Protein AF-A0A920NFB4-F1 (afdb_monomer_lite)

Sequence (64 aa):
MGEDDWRWHMYDTVKGADWLGDQDFIEYLCKEAPRAVIEFERYGVPFSRTEDGKIYQRPFWGND

Foldseek 3Di:
DDDDDLVQVLVLVCVVVVVPDDSVVSSVCSVCVVVVVVVVVVVPDDADADPVGDRDDDDDPSRD

Radius of gyration: 13.33 Å; chains: 1; bounding box: 30×26×33 Å

Secondary structure (DSSP, 8-state):
-----HHHHHHHHHHHTTT-S-HHHHHHHHHHHHHHHHHHHHTT----B-TTSSBP----TT--

Structure (mmCIF, N/CA/C/O backbone):
data_AF-A0A920NFB4-F1
#
_entry.id   AF-A0A920NFB4-F1
#
loop_
_atom_site.group_PDB
_atom_site.id
_atom_site.type_symbol
_atom_site.label_atom_id
_atom_site.label_alt_id
_atom_site.label_comp_id
_atom_site.label_asym_id
_atom_site.label_entity_id
_atom_site.label_seq_id
_atom_site.pdbx_PDB_ins_code
_atom_site.Cartn_x
_atom_site.Cartn_y
_atom_site.Cartn_z
_atom_site.occupancy
_atom_site.B_iso_or_equiv
_atom_site.auth_seq_id
_atom_site.auth_comp_id
_atom_site.auth_asym_id
_atom_site.auth_atom_id
_atom_site.pdbx_PDB_model_num
ATOM 1 N N . MET A 1 1 ? -3.999 11.190 10.142 1.00 62.91 1 MET A N 1
ATOM 2 C CA . MET A 1 1 ? -3.705 10.618 8.814 1.00 62.91 1 MET A CA 1
ATOM 3 C C . MET A 1 1 ? -4.345 11.527 7.793 1.00 62.91 1 MET A C 1
ATOM 5 O O . MET A 1 1 ? -5.473 11.940 8.040 1.00 62.91 1 MET A O 1
ATOM 9 N N . GLY A 1 2 ? -3.590 11.946 6.778 1.00 75.31 2 GLY A N 1
ATOM 10 C CA . GLY A 1 2 ? -4.122 12.774 5.694 1.00 75.31 2 GLY A CA 1
ATOM 11 C C . GLY A 1 2 ? -5.060 11.973 4.794 1.00 75.31 2 GLY A C 1
ATOM 12 O O . GLY A 1 2 ? -5.196 10.762 4.969 1.00 75.31 2 GLY A O 1
ATOM 13 N N . GLU A 1 3 ? -5.714 12.654 3.855 1.00 87.19 3 GLU A N 1
ATOM 14 C CA . GLU A 1 3 ? -6.279 11.965 2.690 1.00 87.19 3 GLU A CA 1
ATOM 15 C C . GLU A 1 3 ? -5.145 11.264 1.940 1.00 87.19 3 GLU A C 1
ATOM 17 O O . GLU A 1 3 ? -4.036 11.784 1.940 1.00 87.19 3 GLU A O 1
ATOM 22 N N . ASP A 1 4 ? -5.419 10.098 1.357 1.00 91.50 4 ASP A N 1
ATOM 23 C CA . ASP A 1 4 ? -4.450 9.252 0.651 1.00 91.50 4 ASP A CA 1
ATOM 24 C C . ASP A 1 4 ? -4.935 9.009 -0.790 1.00 91.50 4 ASP A C 1
ATOM 26 O O . ASP A 1 4 ? -6.140 9.049 -1.066 1.00 91.50 4 ASP A O 1
ATOM 30 N N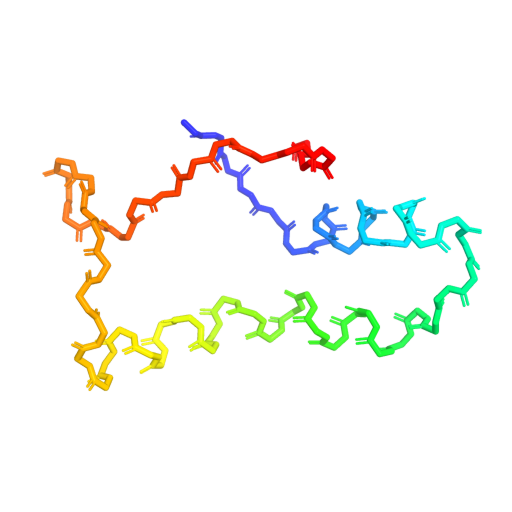 . ASP A 1 5 ? -4.008 8.746 -1.706 1.00 95.56 5 ASP A N 1
ATOM 31 C CA . ASP A 1 5 ? -4.270 8.447 -3.112 1.00 95.56 5 ASP A CA 1
ATOM 32 C C . ASP A 1 5 ? -3.363 7.295 -3.562 1.00 95.56 5 ASP A C 1
ATOM 34 O O . ASP A 1 5 ? -2.146 7.323 -3.388 1.00 95.56 5 ASP A O 1
ATOM 38 N N . TRP A 1 6 ? -3.941 6.282 -4.214 1.00 96.44 6 TRP A N 1
ATOM 39 C CA . TRP A 1 6 ? -3.190 5.119 -4.701 1.00 96.44 6 TRP A CA 1
ATOM 40 C C . TRP A 1 6 ? -2.029 5.498 -5.635 1.00 96.44 6 TRP A C 1
ATOM 42 O O . TRP A 1 6 ? -1.079 4.726 -5.772 1.00 96.44 6 TRP A O 1
ATOM 52 N N . ARG A 1 7 ? -2.081 6.676 -6.274 1.00 96.88 7 ARG A N 1
ATOM 53 C CA . ARG A 1 7 ? -0.994 7.200 -7.112 1.00 96.88 7 ARG A CA 1
ATOM 54 C C . ARG A 1 7 ? 0.251 7.570 -6.305 1.00 96.88 7 ARG A C 1
ATOM 56 O O . ARG A 1 7 ? 1.346 7.496 -6.855 1.00 96.88 7 ARG A O 1
ATOM 63 N N . TRP A 1 8 ? 0.116 7.945 -5.033 1.00 96.81 8 TRP A N 1
ATOM 64 C CA . TRP A 1 8 ? 1.262 8.189 -4.148 1.00 96.81 8 TRP A CA 1
ATOM 65 C C . TRP A 1 8 ? 1.919 6.875 -3.744 1.00 96.81 8 TRP A C 1
ATOM 67 O O . TRP A 1 8 ? 3.119 6.715 -3.937 1.00 96.81 8 TRP A O 1
ATOM 77 N N . HIS A 1 9 ?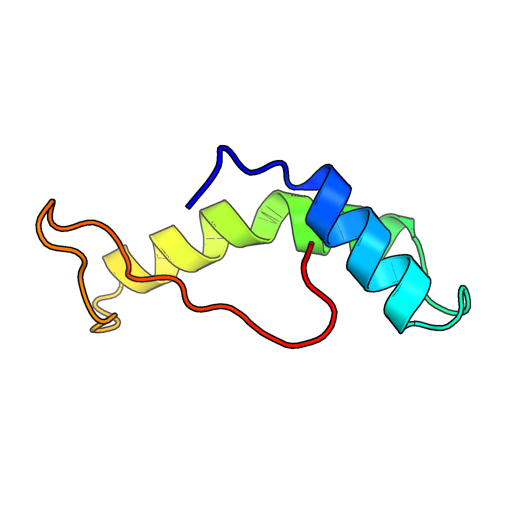 1.117 5.875 -3.375 1.00 97.19 9 HIS A N 1
ATOM 78 C CA . HIS A 1 9 ? 1.613 4.515 -3.162 1.00 97.19 9 HIS A CA 1
ATOM 79 C C . HIS A 1 9 ? 2.304 3.948 -4.417 1.00 97.19 9 HIS A C 1
ATOM 81 O O . HIS A 1 9 ? 3.354 3.311 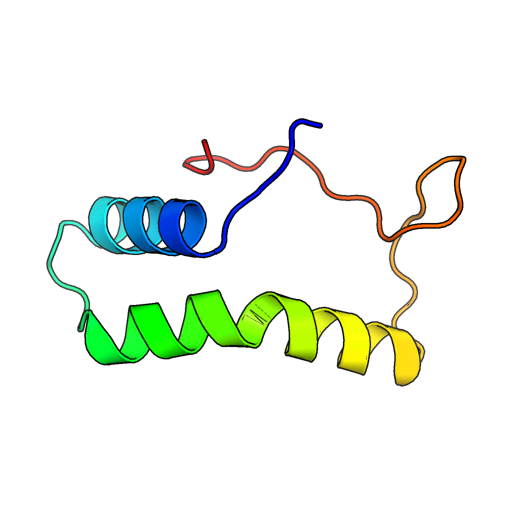-4.314 1.00 97.19 9 HIS A O 1
ATOM 87 N N . MET A 1 10 ? 1.767 4.215 -5.615 1.00 97.81 10 MET A N 1
ATOM 88 C CA . MET A 1 10 ? 2.441 3.880 -6.872 1.00 97.81 10 MET A CA 1
ATOM 89 C C . MET A 1 10 ? 3.790 4.597 -6.977 1.00 97.81 10 MET A C 1
ATOM 91 O O . MET A 1 10 ? 4.798 3.930 -7.186 1.00 97.81 10 MET A O 1
ATOM 95 N N . TYR A 1 11 ? 3.833 5.923 -6.810 1.00 97.62 11 TYR A N 1
ATOM 96 C CA . TYR A 1 11 ? 5.077 6.699 -6.865 1.00 97.62 11 TYR A CA 1
ATOM 97 C C . TYR A 1 11 ? 6.146 6.143 -5.915 1.00 97.62 11 TYR A C 1
ATOM 99 O O . TYR A 1 11 ? 7.272 5.883 -6.345 1.00 97.62 11 TYR A O 1
ATOM 107 N N . ASP A 1 12 ? 5.776 5.891 -4.662 1.00 97.62 12 ASP A N 1
ATOM 108 C CA . ASP A 1 12 ? 6.660 5.332 -3.645 1.00 97.62 12 ASP A CA 1
ATOM 109 C C . ASP A 1 12 ? 7.138 3.924 -3.995 1.00 97.62 12 ASP A C 1
ATOM 111 O O . ASP A 1 12 ? 8.314 3.607 -3.812 1.00 97.62 12 ASP A O 1
ATOM 115 N N . THR A 1 13 ? 6.270 3.097 -4.580 1.00 97.69 13 THR A N 1
ATOM 116 C CA . THR A 1 13 ? 6.635 1.748 -5.030 1.00 97.69 13 THR A CA 1
ATOM 117 C C . THR A 1 13 ? 7.622 1.793 -6.192 1.00 97.69 13 THR A C 1
ATOM 119 O O . THR A 1 13 ? 8.619 1.072 -6.170 1.00 97.69 13 THR A O 1
ATOM 122 N N . VAL A 1 14 ? 7.402 2.653 -7.194 1.00 98.12 14 VAL A N 1
ATOM 123 C CA . VAL A 1 14 ? 8.331 2.760 -8.330 1.00 98.12 14 VAL A CA 1
ATOM 124 C C . VAL A 1 14 ? 9.676 3.357 -7.879 1.00 98.12 14 VAL A C 1
ATOM 126 O O . VAL A 1 14 ? 10.734 2.834 -8.241 1.00 98.12 14 VAL A O 1
ATOM 129 N N . LYS A 1 15 ? 9.653 4.391 -7.027 1.00 97.62 15 LYS A N 1
ATOM 130 C CA . LYS A 1 15 ? 10.857 4.981 -6.417 1.00 97.62 15 LYS A CA 1
ATOM 131 C C . LYS A 1 15 ? 11.613 3.959 -5.566 1.00 97.62 15 LYS A C 1
ATOM 133 O O . LYS A 1 15 ? 12.833 3.868 -5.657 1.00 97.62 15 LYS A O 1
ATOM 138 N N . GLY A 1 16 ? 10.902 3.187 -4.747 1.00 97.06 16 GLY A N 1
ATOM 139 C CA . GLY A 1 16 ? 11.468 2.149 -3.883 1.00 97.06 16 GLY A CA 1
ATOM 140 C C . GLY A 1 16 ? 12.040 0.959 -4.654 1.00 97.06 16 GLY A C 1
ATOM 141 O O . GLY A 1 16 ? 13.000 0.343 -4.197 1.00 97.06 16 GLY A O 1
ATOM 142 N N . ALA A 1 17 ? 11.502 0.676 -5.841 1.00 97.50 17 ALA A N 1
ATOM 143 C CA . ALA A 1 17 ? 12.027 -0.319 -6.773 1.00 97.50 17 ALA A CA 1
ATOM 144 C C . ALA A 1 17 ? 13.243 0.175 -7.585 1.00 97.50 17 ALA A C 1
ATOM 146 O O . ALA A 1 17 ? 13.668 -0.518 -8.509 1.00 97.50 17 ALA A O 1
ATOM 147 N N . ASP A 1 18 ? 13.780 1.364 -7.280 1.00 97.56 18 ASP A N 1
ATOM 148 C CA . ASP A 1 18 ? 14.901 1.996 -7.994 1.00 97.56 18 ASP A CA 1
ATOM 149 C C . ASP A 1 18 ? 14.636 2.144 -9.505 1.00 97.56 18 ASP A C 1
ATOM 151 O O . ASP A 1 18 ? 15.518 1.973 -10.342 1.00 97.56 18 ASP A O 1
ATOM 155 N N . TRP A 1 19 ? 13.373 2.408 -9.868 1.00 97.38 19 TRP A N 1
ATOM 156 C CA . TRP A 1 19 ? 12.891 2.500 -11.255 1.00 97.38 19 TRP A CA 1
ATOM 157 C C . TRP A 1 19 ? 13.048 1.219 -12.097 1.00 97.38 19 TRP A C 1
ATOM 159 O O . TRP A 1 19 ? 12.822 1.261 -13.305 1.00 97.38 19 TRP A O 1
ATOM 169 N N . LEU A 1 20 ? 13.392 0.081 -11.484 1.00 98.31 20 LEU A N 1
ATOM 170 C CA . LEU A 1 20 ? 13.556 -1.214 -12.162 1.00 98.31 20 LEU A CA 1
ATOM 171 C C . LEU A 1 20 ? 12.276 -2.062 -12.189 1.00 98.31 20 LEU A C 1
ATOM 173 O O . LEU A 1 20 ? 12.270 -3.137 -12.783 1.00 98.31 20 LEU A O 1
ATOM 177 N N . GLY A 1 21 ? 11.211 -1.613 -11.523 1.00 97.75 21 GLY A N 1
ATOM 178 C CA . GLY A 1 21 ? 9.929 -2.311 -11.491 1.00 97.75 21 GLY A CA 1
ATOM 179 C C . GLY A 1 21 ? 9.055 -2.019 -12.712 1.00 97.75 21 GLY A C 1
ATOM 180 O O . GLY A 1 21 ? 8.984 -0.882 -13.182 1.00 97.75 21 GLY A O 1
ATOM 181 N N . ASP A 1 22 ? 8.339 -3.040 -13.180 1.00 98.56 22 ASP A N 1
ATOM 182 C CA . ASP A 1 22 ? 7.358 -2.918 -14.257 1.00 98.56 22 ASP A CA 1
ATOM 183 C C . ASP A 1 22 ? 6.163 -2.061 -13.799 1.00 98.56 22 ASP A C 1
ATOM 185 O O . ASP A 1 22 ? 5.383 -2.440 -12.919 1.00 98.56 22 ASP A O 1
ATOM 189 N N . GLN A 1 23 ? 6.045 -0.854 -14.355 1.00 98.31 23 GLN A N 1
ATOM 190 C CA . GLN A 1 23 ? 5.133 0.167 -13.824 1.00 98.31 23 GLN A CA 1
ATOM 191 C C . GLN A 1 23 ? 3.650 -0.142 -14.058 1.00 98.31 23 GLN A C 1
ATOM 193 O O . GLN A 1 23 ? 2.816 0.313 -13.280 1.00 98.31 23 GLN A O 1
ATOM 198 N N . ASP A 1 24 ? 3.314 -0.921 -15.084 1.00 98.38 24 ASP A N 1
ATOM 199 C CA . ASP A 1 24 ? 1.948 -1.383 -15.352 1.00 98.38 24 ASP A CA 1
ATOM 200 C C . ASP A 1 24 ? 1.469 -2.383 -14.286 1.00 98.38 24 ASP A C 1
ATOM 202 O O . ASP A 1 24 ? 0.341 -2.291 -13.793 1.00 98.38 24 ASP A O 1
ATOM 206 N N . PHE A 1 25 ? 2.347 -3.286 -13.847 1.00 98.44 25 PHE A N 1
ATOM 207 C CA . PHE A 1 25 ? 2.067 -4.173 -12.721 1.00 98.44 25 PHE A CA 1
ATOM 208 C C . PHE A 1 25 ? 2.007 -3.420 -11.391 1.00 98.44 25 PHE A C 1
ATOM 210 O O . PHE A 1 25 ? 1.144 -3.725 -10.563 1.00 98.44 25 PHE A O 1
ATOM 217 N N . ILE A 1 26 ? 2.875 -2.425 -11.183 1.00 98.62 26 ILE A N 1
ATOM 218 C CA . ILE A 1 26 ? 2.834 -1.579 -9.980 1.00 98.62 26 ILE A CA 1
ATOM 219 C C . ILE A 1 26 ? 1.535 -0.761 -9.934 1.00 98.62 26 ILE A C 1
ATOM 221 O O . ILE A 1 26 ? 0.897 -0.702 -8.883 1.00 98.62 26 ILE A O 1
ATOM 225 N N . GLU A 1 27 ? 1.092 -0.184 -11.055 1.00 98.56 27 GLU A N 1
ATOM 226 C CA . GLU A 1 27 ? -0.198 0.511 -11.138 1.00 98.56 27 GLU A CA 1
ATOM 227 C C . GLU A 1 27 ? -1.346 -0.420 -10.730 1.00 98.56 27 GLU A C 1
ATOM 229 O O . GLU A 1 27 ? -2.149 -0.067 -9.861 1.00 98.56 27 GLU A O 1
ATOM 234 N N . TYR A 1 28 ? -1.409 -1.619 -11.322 1.00 98.56 28 TYR A N 1
ATOM 235 C CA . TYR A 1 28 ? -2.435 -2.607 -10.991 1.00 98.56 28 TYR A CA 1
ATOM 236 C C . TYR A 1 28 ? -2.415 -2.960 -9.498 1.00 98.56 28 TYR A C 1
ATOM 238 O O . TYR A 1 28 ? -3.458 -2.935 -8.842 1.00 98.56 28 TYR A O 1
ATOM 246 N N . LEU A 1 29 ? -1.231 -3.229 -8.942 1.00 98.38 29 LEU A N 1
ATOM 247 C CA . LEU A 1 29 ? -1.050 -3.542 -7.527 1.00 98.38 29 LEU A CA 1
ATOM 248 C C . LEU A 1 29 ? -1.587 -2.423 -6.624 1.00 98.38 29 LEU A C 1
ATOM 250 O O . LEU A 1 29 ? -2.430 -2.680 -5.763 1.00 98.38 29 LEU A O 1
ATOM 254 N N . CYS A 1 30 ? -1.111 -1.191 -6.809 1.00 97.94 30 CYS A N 1
ATOM 255 C CA . CYS A 1 30 ? -1.446 -0.070 -5.930 1.00 97.94 30 CYS A CA 1
ATOM 256 C C . CY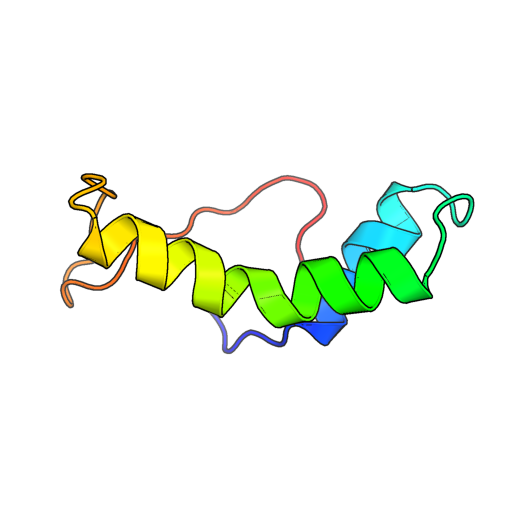S A 1 30 ? -2.925 0.321 -6.041 1.00 97.94 30 CYS A C 1
ATOM 258 O O . CYS A 1 30 ? -3.546 0.656 -5.031 1.00 97.94 30 CYS A O 1
ATOM 260 N N . LYS A 1 31 ? -3.511 0.223 -7.238 1.00 98.06 31 LYS A N 1
ATOM 261 C CA . LYS A 1 31 ? -4.929 0.514 -7.481 1.00 98.06 31 LYS A CA 1
ATOM 262 C C . LYS A 1 31 ? -5.866 -0.537 -6.879 1.00 98.06 31 LYS A C 1
ATOM 264 O O . LYS A 1 31 ? -6.929 -0.181 -6.372 1.00 98.06 31 LYS A O 1
ATOM 269 N N . GLU A 1 32 ? -5.484 -1.815 -6.903 1.00 98.44 32 GLU A N 1
ATOM 270 C CA . GLU A 1 32 ? -6.302 -2.912 -6.367 1.00 98.44 32 GLU A CA 1
ATOM 271 C C . GLU A 1 32 ? -6.117 -3.137 -4.858 1.00 98.44 32 GLU A C 1
ATOM 273 O O . GLU A 1 32 ? -7.009 -3.692 -4.205 1.00 98.44 32 GLU A O 1
ATOM 278 N N . ALA A 1 33 ? -5.001 -2.683 -4.277 1.00 97.81 33 ALA A N 1
ATOM 279 C CA . ALA A 1 33 ? -4.673 -2.901 -2.868 1.00 97.81 33 ALA A CA 1
ATOM 280 C C . ALA A 1 33 ? -5.795 -2.500 -1.882 1.00 97.81 33 ALA A C 1
ATOM 282 O O . ALA A 1 33 ? -6.127 -3.327 -1.026 1.00 97.81 33 ALA A O 1
ATOM 283 N N . PRO A 1 34 ? -6.460 -1.326 -1.992 1.00 96.88 34 PRO A N 1
ATOM 284 C CA . PRO A 1 34 ? -7.543 -0.967 -1.073 1.00 96.88 34 PRO A CA 1
ATOM 285 C C . PRO A 1 34 ? -8.709 -1.961 -1.114 1.00 96.88 34 PRO A C 1
ATOM 287 O O . PRO A 1 34 ? -9.246 -2.346 -0.074 1.00 96.88 34 PRO A O 1
ATOM 290 N N . ARG A 1 35 ? -9.079 -2.427 -2.315 1.00 98.06 35 ARG A N 1
ATOM 291 C CA . ARG A 1 35 ? -10.161 -3.401 -2.497 1.00 98.06 35 ARG A CA 1
ATOM 292 C C . ARG A 1 35 ? -9.791 -4.746 -1.878 1.00 98.06 35 ARG A C 1
ATOM 294 O O . ARG A 1 35 ? -10.612 -5.318 -1.165 1.00 98.06 35 ARG A O 1
ATOM 301 N N . ALA A 1 36 ? -8.570 -5.219 -2.118 1.00 98.31 36 ALA A N 1
ATOM 302 C CA . ALA A 1 36 ? -8.080 -6.485 -1.578 1.00 98.31 36 ALA A CA 1
ATOM 303 C C . ALA A 1 36 ? -8.013 -6.476 -0.037 1.00 98.31 36 ALA A C 1
ATOM 305 O O . ALA A 1 36 ? -8.426 -7.438 0.607 1.00 98.31 36 ALA A O 1
ATOM 306 N N . VAL A 1 37 ? -7.566 -5.375 0.577 1.00 98.06 37 VAL A N 1
ATOM 307 C CA . VAL A 1 37 ? -7.521 -5.245 2.047 1.00 98.06 37 VAL A CA 1
ATOM 308 C C . VAL A 1 37 ? -8.926 -5.278 2.660 1.00 98.06 37 VAL A C 1
ATOM 310 O O . VAL A 1 37 ? -9.147 -5.978 3.650 1.00 98.06 37 VAL A O 1
ATOM 313 N N . ILE A 1 38 ? -9.897 -4.587 2.055 1.00 98.00 38 ILE A N 1
ATOM 314 C CA . ILE A 1 38 ? -11.305 -4.627 2.494 1.00 98.00 38 ILE A CA 1
ATOM 315 C C . ILE A 1 38 ? -11.904 -6.028 2.299 1.00 98.00 38 ILE A C 1
ATOM 317 O O . ILE A 1 38 ? -12.711 -6.489 3.104 1.00 98.00 38 ILE A O 1
ATOM 321 N N . GLU A 1 39 ? -11.521 -6.734 1.237 1.00 98.50 39 GLU A N 1
ATOM 322 C CA . GLU A 1 39 ? -11.935 -8.119 1.017 1.00 98.50 39 GLU A CA 1
ATOM 323 C C . GLU A 1 39 ? -11.430 -9.038 2.142 1.00 98.50 39 GLU A C 1
ATOM 325 O O . GLU A 1 39 ? -12.210 -9.809 2.702 1.00 98.50 39 GLU A O 1
ATOM 330 N N . PHE A 1 40 ? -10.174 -8.883 2.570 1.00 98.38 40 PHE A N 1
ATOM 331 C CA . PHE A 1 40 ? -9.634 -9.607 3.725 1.00 98.38 40 PHE A CA 1
ATOM 332 C C . PHE A 1 40 ? -10.346 -9.279 5.035 1.00 98.38 40 PHE A C 1
ATOM 334 O O . PHE A 1 40 ? -10.606 -10.180 5.8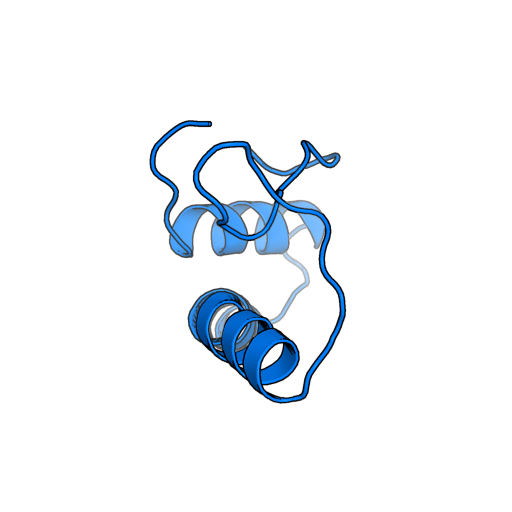36 1.00 98.38 40 PHE A O 1
ATOM 341 N N . GLU A 1 41 ? -10.718 -8.021 5.252 1.00 98.06 41 GLU A N 1
ATOM 342 C CA . GLU A 1 41 ? -11.543 -7.644 6.398 1.00 98.06 41 GLU A CA 1
ATOM 343 C C . GLU A 1 41 ? -12.882 -8.402 6.390 1.00 98.06 41 GLU A C 1
ATOM 345 O O . GLU A 1 41 ? -13.290 -8.953 7.414 1.00 98.06 41 GLU A O 1
ATOM 350 N N . ARG A 1 42 ? -13.539 -8.503 5.226 1.00 97.88 42 ARG A N 1
ATOM 351 C CA . ARG A 1 42 ? -14.803 -9.247 5.062 1.00 97.88 42 ARG A CA 1
ATOM 352 C C . ARG A 1 42 ? -14.640 -10.754 5.238 1.00 97.88 42 ARG A C 1
ATOM 354 O O . ARG A 1 42 ? -15.582 -11.406 5.681 1.00 97.88 42 ARG A O 1
ATOM 361 N N . TYR A 1 43 ? -13.464 -11.301 4.943 1.00 98.38 43 TYR A N 1
ATOM 362 C CA . TYR A 1 43 ? -13.117 -12.691 5.260 1.00 98.38 43 TYR A CA 1
ATOM 363 C C . TYR A 1 43 ? -12.821 -12.929 6.745 1.00 98.38 43 TYR A C 1
ATOM 365 O O . TYR A 1 43 ? -12.628 -14.074 7.151 1.00 98.38 43 TYR A O 1
ATOM 373 N N . GLY A 1 44 ? -12.834 -11.882 7.571 1.00 98.06 44 GLY A N 1
ATOM 374 C CA . GLY A 1 44 ? -12.683 -11.990 9.018 1.00 98.06 44 GLY A CA 1
ATOM 375 C C . GLY A 1 44 ? -11.252 -11.802 9.512 1.00 98.06 44 GLY A C 1
ATOM 376 O O . GLY A 1 44 ? -10.966 -12.158 10.655 1.00 98.06 44 GLY A O 1
ATOM 377 N N . VAL A 1 45 ? -10.348 -11.239 8.698 1.00 98.38 45 VAL A N 1
ATOM 378 C CA . VAL A 1 45 ? -9.008 -10.874 9.177 1.00 98.38 45 VAL A CA 1
ATOM 379 C C . VAL A 1 45 ? -9.138 -9.813 10.283 1.00 98.38 45 VAL A C 1
ATOM 381 O O . VAL A 1 45 ? -9.713 -8.745 10.047 1.00 98.38 45 VAL A O 1
ATOM 384 N N . PRO A 1 46 ? -8.614 -10.069 11.500 1.00 97.75 46 PRO A N 1
ATOM 385 C CA . PRO A 1 46 ? -8.829 -9.200 12.651 1.00 97.75 46 PRO A CA 1
ATOM 386 C C . PRO A 1 46 ? -7.829 -8.038 12.657 1.00 97.75 46 PRO A C 1
ATOM 388 O O . PRO A 1 46 ? -6.911 -7.985 13.477 1.00 97.75 46 PRO A O 1
ATOM 391 N N . PHE A 1 47 ? -7.996 -7.094 11.732 1.00 98.31 47 PHE A N 1
ATOM 392 C CA . PHE A 1 47 ? -7.207 -5.865 11.736 1.00 98.31 47 PHE A CA 1
ATOM 393 C C . PHE A 1 47 ? -7.445 -5.055 13.016 1.00 98.31 47 PHE A C 1
ATOM 395 O O . PHE A 1 47 ? -8.578 -4.932 13.494 1.00 98.31 47 PHE A O 1
ATOM 402 N N . SER A 1 48 ? -6.373 -4.457 13.542 1.00 98.06 48 SER A N 1
ATOM 403 C CA . SER A 1 48 ? -6.471 -3.435 14.586 1.00 98.06 48 SER A CA 1
ATOM 404 C C . SER A 1 48 ? -7.336 -2.266 14.112 1.00 98.06 48 SER A C 1
ATOM 406 O O . SER A 1 48 ? -7.433 -2.003 12.911 1.00 98.06 48 SER A O 1
ATOM 408 N N . ARG A 1 49 ? -7.972 -1.567 15.055 1.00 97.88 49 ARG A N 1
ATOM 409 C CA . ARG A 1 49 ? -8.985 -0.550 14.760 1.00 97.88 49 ARG A CA 1
ATOM 410 C C . ARG A 1 49 ? -8.598 0.825 15.273 1.00 97.88 49 ARG A C 1
ATOM 412 O O . ARG A 1 49 ? -7.955 0.945 16.313 1.00 97.88 49 ARG A O 1
ATOM 419 N N . THR A 1 50 ? -9.012 1.842 14.533 1.00 96.62 50 THR A N 1
ATOM 420 C CA . THR A 1 50 ? -9.079 3.226 15.008 1.00 96.62 50 THR A CA 1
ATOM 421 C C . THR A 1 50 ? -10.274 3.408 15.953 1.00 96.62 50 THR A C 1
ATOM 423 O O . THR A 1 50 ? -11.148 2.544 16.040 1.00 96.62 50 THR A O 1
ATOM 426 N N . GLU A 1 51 ? -10.346 4.548 16.644 1.00 96.88 51 GLU A N 1
ATOM 427 C CA . GLU A 1 51 ? -11.482 4.877 17.523 1.00 96.88 51 GLU A CA 1
ATOM 428 C C . GLU A 1 51 ? -12.821 4.966 16.765 1.00 96.88 51 GLU A C 1
ATOM 430 O O . GLU A 1 51 ? -13.865 4.649 17.328 1.00 96.88 51 GLU A O 1
ATOM 435 N N . ASP A 1 52 ? -12.798 5.321 15.473 1.00 96.12 52 ASP A N 1
ATOM 436 C CA . ASP A 1 52 ? -13.970 5.339 14.585 1.00 96.12 52 ASP A CA 1
ATOM 437 C C . ASP A 1 52 ? -14.249 3.983 13.900 1.00 96.12 52 ASP A C 1
ATOM 439 O O . ASP A 1 52 ? -15.103 3.894 13.018 1.00 96.12 52 ASP A O 1
ATOM 443 N N . GLY A 1 53 ? -1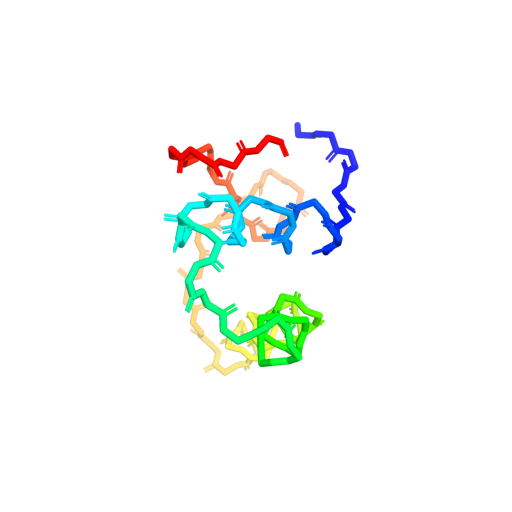3.554 2.912 14.303 1.00 96.06 53 GLY A N 1
ATOM 444 C CA . GLY A 1 53 ? -13.826 1.535 13.876 1.00 96.06 53 GLY A CA 1
ATOM 445 C C . GLY A 1 53 ? -13.263 1.139 12.506 1.00 96.06 53 GLY A C 1
ATOM 446 O O . GLY A 1 53 ? -13.472 0.007 12.058 1.00 96.06 53 GLY A O 1
ATOM 447 N N . LYS A 1 54 ? -12.516 2.023 11.839 1.00 95.81 54 LYS A N 1
ATOM 448 C CA . LYS A 1 54 ? -11.828 1.717 10.575 1.00 95.81 54 LYS A CA 1
ATOM 449 C C . LYS A 1 54 ? -10.582 0.867 10.815 1.00 95.81 54 LYS A C 1
ATOM 451 O O . LYS A 1 54 ? -10.117 0.717 11.946 1.00 95.81 54 LYS A O 1
ATOM 456 N N . ILE A 1 55 ? -10.043 0.289 9.743 1.00 97.31 55 ILE A N 1
ATOM 457 C CA . ILE A 1 55 ? -8.758 -0.417 9.782 1.00 97.31 55 ILE A CA 1
ATOM 458 C C . ILE A 1 55 ? -7.669 0.581 10.183 1.00 97.31 55 ILE A C 1
ATOM 460 O O . ILE A 1 55 ? -7.493 1.615 9.541 1.00 97.31 55 ILE A O 1
ATOM 464 N N . TYR A 1 56 ? -6.938 0.268 11.249 1.00 96.50 56 TYR A N 1
ATOM 465 C CA . TYR A 1 56 ? -5.797 1.060 11.684 1.00 96.50 56 TYR A CA 1
ATOM 466 C C . TYR A 1 56 ? -4.641 0.916 10.691 1.00 96.50 56 TYR A C 1
ATOM 468 O O . TYR A 1 56 ? -4.144 -0.185 10.450 1.00 96.50 56 TYR A O 1
ATOM 476 N N . GLN A 1 57 ? -4.185 2.046 10.158 1.00 95.25 57 GLN A N 1
ATOM 477 C CA . GLN A 1 57 ? -2.980 2.149 9.345 1.00 95.25 57 GLN A CA 1
ATOM 478 C C . GLN A 1 57 ? -1.867 2.785 10.193 1.00 95.25 57 GLN A C 1
ATOM 480 O O . GLN A 1 57 ? -2.122 3.648 11.036 1.00 95.25 57 GLN A O 1
ATOM 485 N N . ARG A 1 58 ? -0.614 2.381 9.967 1.00 94.06 58 ARG A N 1
ATOM 486 C CA . ARG A 1 58 ? 0.562 2.942 10.651 1.00 94.06 58 ARG A CA 1
ATOM 487 C C . ARG A 1 58 ? 1.561 3.492 9.634 1.00 94.06 58 ARG A C 1
ATOM 489 O O . ARG A 1 58 ? 1.632 2.932 8.542 1.00 94.06 58 ARG A O 1
ATOM 496 N N . PRO A 1 59 ? 2.374 4.498 9.999 1.00 93.25 59 PRO A N 1
ATOM 497 C CA . PRO A 1 59 ? 3.512 4.894 9.181 1.00 93.25 59 PRO A CA 1
ATOM 498 C C . PRO A 1 59 ? 4.433 3.700 8.922 1.00 93.25 59 PRO A C 1
ATOM 500 O O . PRO A 1 59 ? 4.704 2.897 9.825 1.00 93.25 59 PRO A O 1
ATOM 503 N N . PHE A 1 60 ? 4.923 3.598 7.694 1.00 91.62 60 PHE A N 1
ATOM 504 C CA . PHE A 1 60 ? 5.930 2.626 7.298 1.00 91.62 60 PHE A CA 1
ATOM 505 C C . PHE A 1 60 ? 6.963 3.314 6.408 1.00 91.62 60 PHE A C 1
ATOM 507 O O . PHE A 1 60 ? 6.647 4.283 5.723 1.00 91.62 60 PHE A O 1
ATOM 514 N N . TRP A 1 61 ? 8.211 2.852 6.453 1.00 81.62 61 TRP A N 1
ATOM 515 C CA . TRP A 1 61 ? 9.304 3.505 5.736 1.00 81.62 61 TRP A CA 1
ATOM 516 C C . TRP A 1 61 ? 9.025 3.571 4.230 1.00 81.62 61 TRP A C 1
ATOM 518 O O . TRP A 1 61 ? 8.639 2.564 3.640 1.00 81.62 61 TRP A O 1
ATOM 528 N N . GLY A 1 62 ? 9.250 4.743 3.630 1.00 78.75 62 GLY A N 1
ATOM 529 C CA . GLY A 1 62 ? 9.047 4.966 2.198 1.00 78.75 62 GLY A CA 1
ATOM 530 C C . GLY A 1 62 ? 7.584 5.085 1.770 1.00 78.75 62 GLY A C 1
ATOM 531 O O . GLY A 1 62 ? 7.312 4.780 0.623 1.00 78.75 62 GLY A O 1
ATOM 532 N N . ASN A 1 63 ? 6.676 5.466 2.677 1.00 77.69 63 ASN A N 1
ATOM 533 C CA . ASN A 1 63 ? 5.304 5.863 2.346 1.00 77.69 63 ASN A CA 1
ATOM 534 C C . ASN A 1 63 ? 5.127 7.327 2.772 1.00 77.69 63 ASN A C 1
ATOM 536 O O . ASN A 1 63 ? 5.256 7.602 3.974 1.00 77.69 63 ASN A O 1
ATOM 540 N N . ASP A 1 64 ? 4.899 8.221 1.809 1.00 62.62 64 ASP A N 1
ATOM 541 C CA . ASP A 1 64 ? 4.644 9.659 2.019 1.00 62.62 64 ASP A CA 1
ATOM 542 C C . ASP A 1 64 ? 3.138 9.983 2.104 1.00 62.62 64 ASP A C 1
ATOM 544 O O . ASP A 1 64 ? 2.341 9.402 1.334 1.00 62.62 64 ASP A O 1
#

pLDDT: mean 94.86, std 7.6, range [62.62, 98.62]